Protein AF-G9ZUA3-F1 (afdb_monomer)

Radius of gyration: 15.65 Å; Cα contacts (8 Å, |Δi|>4): 178; chains: 1; bounding box: 43×48×29 Å

Secondary structure (DSSP, 8-state):
-PPPP---PPPHHHHHHHTT-GGGSBGGGGTTEEEEEE-S-TTSPPPPPEEHHHHHHHSTT-BHHHHHTT-B-TTT-SBPSEEEEEETTSTT-EEE-------TT---

Solvent-accessible surface area (backbone atoms only — not comparable to full-atom values): 6390 Å² total; per-residue (Å²): 132,87,74,84,72,84,75,85,68,77,53,70,64,58,52,31,55,74,67,65,42,49,48,73,34,45,31,72,84,42,39,77,26,25,39,38,25,32,54,76,56,86,86,53,63,84,45,58,72,40,53,26,44,62,51,24,73,77,41,69,89,37,28,39,55,80,46,45,84,71,37,42,8,67,57,7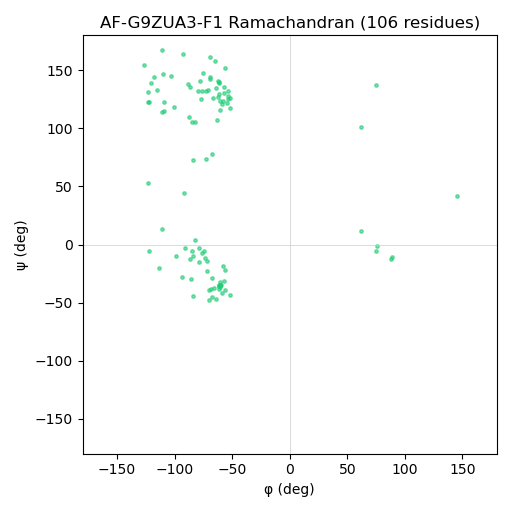8,65,43,65,33,56,41,32,28,42,30,36,73,84,46,94,89,44,52,71,47,74,64,62,56,60,84,67,96,70,81,74,129

Sequence (108 aa):
MPRPTPNPHPSPLLELTRAGALLSTPLERLSGLSVIAHCGDVDCPPPRPIPVADVAAVRRGARVADVAHTFRCTACGRLAQNVSLREDRAEGGWILQPIAAPAAGAVQ

pLDDT: mean 75.12, std 17.14, range [35.28, 93.62]

Foldseek 3Di:
DDDPDPDPPPDVVNVCLVVVVQQVDQLVVVQQKWKAFAQPDPPFPGADTHGSVVVCVVVPRDGCNRCVQVDAGNRPRHGGPFMWIWRPPDVVIDIHGGSDDDPPDPPD

Structure (mmCIF, N/CA/C/O backbone):
data_AF-G9ZUA3-F1
#
_entry.id   AF-G9ZUA3-F1
#
loop_
_atom_site.group_PDB
_atom_site.id
_atom_site.type_symbol
_atom_site.label_atom_id
_atom_site.label_alt_id
_atom_site.label_comp_id
_atom_site.label_asym_id
_atom_site.label_entity_id
_atom_site.label_seq_id
_atom_site.pdbx_PDB_ins_code
_atom_site.Cartn_x
_atom_site.Cartn_y
_atom_site.Cartn_z
_atom_site.occupancy
_atom_site.B_iso_or_equiv
_atom_site.auth_seq_id
_atom_site.auth_comp_id
_atom_site.auth_asym_id
_atom_site.auth_atom_id
_atom_site.pdbx_PDB_model_num
ATOM 1 N N . MET A 1 1 ? -18.487 40.395 -3.675 1.00 46.59 1 MET A N 1
ATOM 2 C CA . MET A 1 1 ? -18.836 39.131 -2.990 1.00 46.59 1 MET A CA 1
ATOM 3 C C . MET A 1 1 ? -17.537 38.496 -2.510 1.00 46.59 1 MET A C 1
ATOM 5 O O . MET A 1 1 ? -16.688 38.254 -3.362 1.00 46.59 1 MET A O 1
ATOM 9 N N . PRO A 1 2 ? -17.299 38.324 -1.200 1.00 47.12 2 PRO A N 1
ATOM 10 C CA . PRO A 1 2 ? -16.083 37.663 -0.734 1.00 47.12 2 PRO A CA 1
ATOM 11 C C . PRO A 1 2 ? -16.113 36.184 -1.148 1.00 47.12 2 PRO A C 1
ATOM 13 O O . PRO A 1 2 ? -17.093 35.484 -0.902 1.00 47.12 2 PRO A O 1
ATOM 16 N N . ARG A 1 3 ? -15.058 35.731 -1.838 1.00 49.97 3 ARG A N 1
ATOM 17 C CA . ARG A 1 3 ? -14.837 34.314 -2.167 1.00 49.97 3 ARG A CA 1
ATOM 18 C C . ARG A 1 3 ? -14.640 33.551 -0.849 1.00 49.97 3 ARG A C 1
ATOM 20 O O . ARG A 1 3 ? -13.880 34.048 -0.017 1.00 49.97 3 ARG A O 1
ATOM 27 N N . PRO A 1 4 ? -15.269 32.382 -0.641 1.00 46.75 4 PRO A N 1
ATOM 28 C CA . PRO A 1 4 ? -14.946 31.550 0.507 1.00 46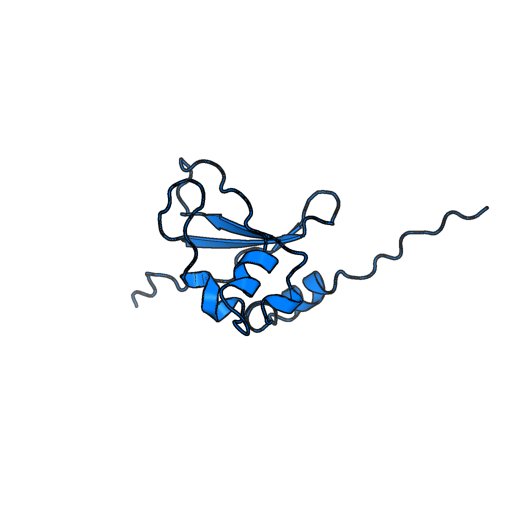.75 4 PRO A CA 1
ATOM 29 C C . PRO A 1 4 ? -13.469 31.161 0.404 1.00 46.75 4 PRO A C 1
ATOM 31 O O . PRO A 1 4 ? -13.044 30.534 -0.567 1.00 46.75 4 PRO A O 1
ATOM 34 N N . THR A 1 5 ? -12.669 31.609 1.366 1.00 51.38 5 THR A N 1
ATOM 35 C CA . THR A 1 5 ? -11.303 31.133 1.559 1.00 51.38 5 THR A CA 1
ATOM 36 C C . THR A 1 5 ? -11.373 29.635 1.863 1.00 51.38 5 THR A C 1
ATOM 38 O O . THR A 1 5 ? -12.159 29.239 2.729 1.00 51.38 5 THR A O 1
ATOM 41 N N . PRO A 1 6 ? -10.600 28.770 1.183 1.00 53.03 6 PRO A N 1
ATOM 42 C CA . PRO A 1 6 ? -10.456 27.398 1.637 1.00 53.03 6 PRO A CA 1
ATOM 43 C C . PRO A 1 6 ? -9.780 27.460 3.008 1.00 53.03 6 PRO A C 1
ATOM 45 O O . PRO A 1 6 ? -8.610 27.819 3.124 1.00 53.03 6 PRO A O 1
ATOM 48 N N . ASN A 1 7 ? -10.549 27.192 4.063 1.00 45.06 7 ASN A N 1
ATOM 49 C CA . ASN A 1 7 ? -9.995 26.919 5.380 1.00 45.06 7 ASN A CA 1
ATOM 50 C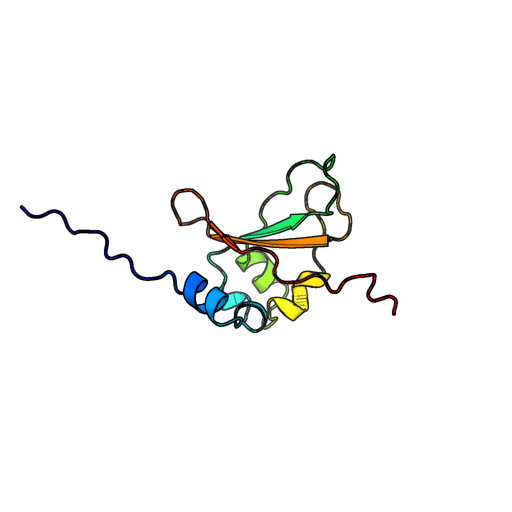 C . ASN A 1 7 ? -8.943 25.809 5.215 1.00 45.06 7 ASN A C 1
ATOM 52 O O . ASN A 1 7 ? -9.291 24.752 4.680 1.00 45.06 7 ASN A O 1
ATOM 56 N N . PRO A 1 8 ? -7.692 25.995 5.671 1.00 50.78 8 PRO A N 1
ATOM 57 C CA . PRO A 1 8 ? -6.733 24.909 5.775 1.00 50.78 8 PRO A CA 1
ATOM 58 C C . PRO A 1 8 ? -7.161 24.041 6.961 1.00 50.78 8 PRO A C 1
ATOM 60 O O . PRO A 1 8 ? -6.585 24.112 8.043 1.00 50.78 8 PRO A O 1
ATOM 63 N N . HIS A 1 9 ? -8.229 23.260 6.793 1.00 46.59 9 HIS A N 1
ATOM 64 C CA . HIS A 1 9 ? -8.485 22.163 7.712 1.00 46.59 9 HIS A CA 1
ATOM 65 C C . HIS A 1 9 ? -7.256 21.252 7.631 1.00 46.59 9 HIS A C 1
ATOM 67 O O . HIS A 1 9 ? -6.929 20.800 6.529 1.00 46.59 9 HIS A O 1
ATOM 73 N N . PRO A 1 10 ? -6.535 21.009 8.740 1.00 53.03 10 PRO A N 1
ATOM 74 C CA . PRO A 1 10 ? -5.463 20.033 8.719 1.00 53.03 10 PRO A CA 1
ATOM 75 C C . PRO A 1 10 ? -6.086 18.704 8.296 1.00 53.03 10 PRO A C 1
ATOM 77 O O . PRO A 1 10 ? -7.072 18.263 8.889 1.00 53.03 10 PRO A O 1
ATOM 80 N N . SER A 1 11 ? -5.569 18.093 7.226 1.00 59.66 11 SER A N 1
ATOM 81 C CA . SER A 1 11 ? -6.026 16.766 6.828 1.00 59.66 11 SER A CA 1
ATOM 82 C C . SER A 1 11 ? -5.898 15.857 8.057 1.00 59.66 11 SER A C 1
ATOM 84 O O . SER A 1 11 ? -4.808 15.796 8.632 1.00 59.66 11 SER A O 1
ATOM 86 N N . PRO A 1 12 ? -6.948 15.126 8.474 1.00 62.47 12 PRO A N 1
ATOM 87 C CA . PRO A 1 12 ? -6.880 14.236 9.641 1.00 62.47 12 PRO A CA 1
ATOM 88 C C . PRO A 1 12 ? -5.745 13.203 9.513 1.00 62.47 12 PRO A C 1
ATOM 90 O O . PRO A 1 12 ? -5.216 12.697 10.497 1.00 62.47 12 PRO A O 1
ATOM 93 N N . LEU A 1 13 ? -5.306 12.941 8.282 1.00 64.56 13 LEU A N 1
ATOM 94 C CA . LEU A 1 13 ? -4.141 12.136 7.936 1.00 64.56 13 LEU A CA 1
ATOM 95 C C . LEU A 1 13 ? -2.800 12.755 8.329 1.00 64.56 13 LEU A C 1
ATOM 97 O O . LEU A 1 13 ? -1.910 12.040 8.791 1.00 64.56 13 LEU A O 1
ATOM 101 N N . LEU A 1 14 ? -2.654 14.072 8.192 1.00 63.03 14 LEU A N 1
ATOM 102 C CA . LEU A 1 14 ? -1.473 14.798 8.648 1.00 63.03 14 LEU A CA 1
ATOM 103 C C . LEU A 1 14 ? -1.373 14.754 10.178 1.00 63.03 14 LEU A C 1
ATOM 105 O O . LEU A 1 14 ? -0.278 14.588 10.714 1.00 63.03 14 LEU A O 1
ATOM 109 N N . GLU A 1 15 ? -2.506 14.834 10.879 1.00 63.28 15 GLU A N 1
ATOM 110 C CA . GLU A 1 15 ? -2.560 14.682 12.338 1.00 63.28 15 GLU A CA 1
ATOM 111 C C . GLU A 1 15 ? -2.216 13.256 12.779 1.00 63.28 15 GLU A C 1
ATOM 113 O O . GLU A 1 15 ? -1.376 13.079 13.659 1.00 63.28 15 GLU A O 1
ATOM 118 N N . LEU A 1 16 ? -2.776 12.234 12.123 1.00 65.31 16 LEU A N 1
ATOM 119 C CA . LEU A 1 16 ? -2.438 10.828 12.388 1.00 65.31 16 LEU A CA 1
ATOM 120 C C . LEU A 1 16 ? -0.954 10.525 12.139 1.00 65.31 16 LEU A C 1
ATOM 122 O O . LEU A 1 16 ? -0.349 9.747 12.878 1.00 65.31 16 LEU A O 1
ATOM 126 N N . THR A 1 17 ? -0.367 11.158 11.121 1.00 65.19 17 THR A N 1
ATOM 127 C CA . THR A 1 17 ? 1.062 11.040 10.804 1.00 65.19 17 THR A CA 1
ATOM 128 C C . THR A 1 17 ? 1.917 11.729 11.865 1.00 65.19 17 THR A C 1
ATOM 130 O O . THR A 1 17 ? 2.844 11.117 12.389 1.00 65.19 17 THR A O 1
ATOM 133 N N . ARG A 1 18 ? 1.580 12.970 12.251 1.00 60.91 18 ARG A N 1
ATOM 134 C CA . ARG A 1 18 ? 2.277 13.700 13.327 1.00 60.91 18 ARG A CA 1
ATOM 135 C C . ARG A 1 18 ? 2.186 12.999 14.678 1.00 60.91 18 ARG A C 1
ATOM 137 O O . ARG A 1 18 ? 3.140 13.047 15.444 1.00 60.91 18 ARG A O 1
ATOM 144 N N . ALA A 1 19 ? 1.061 12.352 14.961 1.00 58.62 19 ALA A N 1
ATOM 145 C CA . ALA A 1 19 ? 0.843 11.622 16.202 1.00 58.62 19 ALA A CA 1
ATOM 146 C C . ALA A 1 19 ? 1.510 10.233 16.224 1.00 58.62 19 ALA A C 1
ATOM 148 O O . ALA A 1 19 ? 1.379 9.522 17.217 1.00 58.62 19 ALA A O 1
ATOM 149 N N . GLY A 1 20 ? 2.157 9.793 15.133 1.00 64.56 20 GLY A N 1
ATOM 150 C CA . GLY A 1 20 ? 2.699 8.432 15.019 1.00 64.56 20 GLY A CA 1
ATOM 151 C C . GLY A 1 20 ? 1.629 7.329 15.089 1.00 64.56 20 GLY A C 1
ATOM 152 O O . GLY A 1 20 ? 1.948 6.150 15.214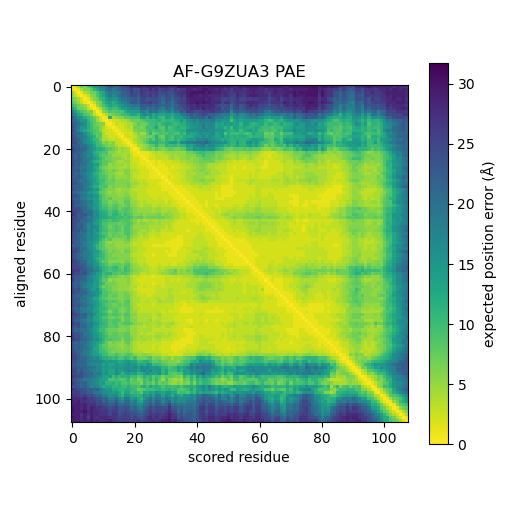 1.00 64.56 20 GLY A O 1
ATOM 153 N N . ALA A 1 21 ? 0.346 7.692 15.003 1.00 72.62 21 ALA A N 1
ATOM 154 C CA . ALA A 1 21 ? -0.788 6.791 15.200 1.00 72.62 21 ALA A CA 1
ATOM 155 C C . ALA A 1 21 ? -1.153 6.007 13.931 1.00 72.62 21 ALA A C 1
ATOM 157 O O . ALA A 1 21 ? -1.959 5.076 13.973 1.00 72.62 21 ALA A O 1
ATOM 158 N N . LEU A 1 22 ? -0.559 6.374 12.796 1.00 77.62 22 LEU A N 1
ATOM 159 C CA . LEU A 1 22 ? -0.887 5.829 11.485 1.00 77.62 22 LEU A CA 1
ATOM 160 C C . LEU A 1 22 ? -0.636 4.312 11.403 1.00 77.62 22 LEU A C 1
ATOM 162 O O . LEU A 1 22 ? -1.473 3.582 10.880 1.00 77.62 22 LEU A O 1
ATOM 166 N N . LEU A 1 23 ? 0.437 3.822 12.030 1.00 76.50 23 LEU A N 1
ATOM 167 C CA . LEU A 1 23 ? 0.739 2.387 12.147 1.00 76.50 23 LEU A CA 1
ATOM 168 C C . LEU A 1 23 ? -0.343 1.598 12.897 1.00 76.50 23 LEU A C 1
ATOM 170 O O . LEU A 1 23 ? -0.636 0.454 12.550 1.00 76.50 23 LEU A O 1
ATOM 174 N N . SER A 1 24 ? -0.956 2.229 13.898 1.00 80.75 24 SER A N 1
ATOM 175 C CA . SER A 1 24 ? -2.004 1.647 14.743 1.00 80.75 24 SER A CA 1
ATOM 176 C C . SER A 1 24 ? -3.414 1.887 14.202 1.00 80.75 24 SER A C 1
ATOM 178 O O . SER A 1 24 ? -4.388 1.429 14.801 1.00 80.75 24 SER A O 1
ATOM 180 N N . THR A 1 25 ? -3.541 2.619 13.094 1.00 83.12 25 THR A N 1
ATOM 181 C CA . THR A 1 25 ? -4.835 2.974 12.518 1.00 83.12 25 THR A CA 1
ATOM 182 C C . THR A 1 25 ? -5.400 1.790 11.723 1.00 83.12 25 THR A C 1
ATOM 184 O O . THR A 1 25 ? -4.676 1.205 10.913 1.00 83.12 25 THR A O 1
ATOM 187 N N . PRO A 1 26 ? -6.681 1.424 11.924 1.00 86.88 26 PRO A N 1
ATOM 188 C CA . PRO A 1 26 ? -7.352 0.429 11.091 1.00 86.88 26 PRO A CA 1
ATOM 189 C C . PRO A 1 26 ? -7.421 0.879 9.629 1.00 86.88 26 PRO A C 1
ATOM 191 O O . PRO A 1 26 ? -7.718 2.049 9.357 1.00 86.88 26 PRO A O 1
ATOM 194 N N . LEU A 1 27 ? -7.185 -0.042 8.693 1.00 86.31 27 LEU A N 1
ATOM 195 C CA . LEU A 1 27 ? -7.159 0.255 7.255 1.00 86.31 27 LEU A CA 1
ATOM 196 C C . LEU A 1 27 ? -8.468 0.883 6.752 1.00 86.31 27 LEU A C 1
ATOM 198 O O . LEU A 1 27 ? -8.447 1.730 5.863 1.00 86.31 27 LEU A O 1
ATOM 202 N N . GLU A 1 28 ? -9.608 0.548 7.353 1.00 88.06 28 GLU A N 1
ATOM 203 C CA . GLU A 1 28 ? -10.922 1.086 6.988 1.00 88.06 28 GLU A CA 1
ATOM 204 C C . GLU A 1 28 ? -10.995 2.610 7.155 1.00 88.06 28 GLU A C 1
ATOM 206 O O . GLU A 1 28 ? -11.620 3.304 6.346 1.00 88.06 28 GLU A O 1
ATOM 211 N N . ARG A 1 29 ? -10.308 3.151 8.173 1.00 84.88 29 ARG A N 1
ATOM 212 C CA . ARG A 1 29 ? -10.241 4.602 8.424 1.00 84.88 29 ARG A CA 1
ATOM 213 C C . ARG A 1 29 ? -9.349 5.333 7.421 1.00 84.88 29 ARG A C 1
ATOM 215 O O . ARG A 1 29 ? -9.383 6.558 7.364 1.00 84.88 29 ARG A O 1
ATOM 222 N N . LEU A 1 30 ? -8.576 4.586 6.638 1.00 86.06 30 LEU A N 1
ATOM 223 C CA . LEU A 1 30 ? -7.628 5.073 5.640 1.00 86.06 30 LEU A CA 1
ATOM 224 C C . LEU A 1 30 ? -8.094 4.761 4.206 1.00 86.06 30 LEU A C 1
ATOM 226 O O . LEU A 1 30 ? -7.321 4.898 3.266 1.00 86.06 30 LEU A O 1
ATOM 230 N N . SER A 1 31 ? -9.358 4.370 4.019 1.00 84.31 31 SER A N 1
ATOM 231 C CA . SER A 1 31 ? -9.946 3.970 2.726 1.00 84.31 31 SER A CA 1
ATOM 232 C C . SER A 1 31 ? -9.880 5.033 1.618 1.00 84.31 31 SER A C 1
ATOM 234 O O .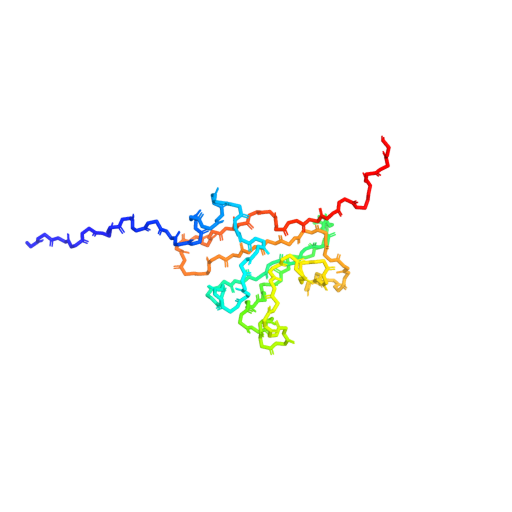 SER A 1 31 ? -10.001 4.690 0.446 1.00 84.31 31 SER A O 1
ATOM 236 N N . GLY A 1 32 ? -9.662 6.305 1.965 1.00 83.62 32 GLY A N 1
ATOM 237 C CA . GLY A 1 32 ? -9.436 7.400 1.013 1.00 83.62 32 GLY A CA 1
ATOM 238 C C . GLY A 1 32 ? -7.997 7.526 0.493 1.00 83.62 32 GLY A C 1
ATOM 239 O O . GLY A 1 32 ? -7.705 8.485 -0.219 1.00 83.62 32 GLY A O 1
ATOM 240 N N . LEU A 1 33 ? -7.107 6.607 0.871 1.00 86.88 33 LEU A N 1
ATOM 241 C CA . LEU A 1 33 ? -5.700 6.587 0.480 1.00 86.88 33 LEU A CA 1
ATOM 242 C C . LEU A 1 33 ? -5.382 5.431 -0.466 1.00 86.88 33 LEU A C 1
ATOM 244 O O . LEU A 1 33 ? -6.110 4.439 -0.545 1.00 86.88 33 LEU A O 1
ATOM 248 N N . SER A 1 34 ? -4.199 5.512 -1.065 1.00 89.81 34 SER A N 1
ATOM 249 C CA . SER A 1 34 ? -3.568 4.415 -1.790 1.00 89.81 34 SER A CA 1
ATOM 250 C C . SER A 1 34 ? -2.242 4.004 -1.150 1.00 89.81 34 SER A C 1
ATOM 252 O O . SER A 1 34 ? -1.484 4.843 -0.675 1.00 89.81 34 SER A O 1
ATOM 254 N N . VAL A 1 35 ? -1.927 2.713 -1.165 1.00 89.38 35 VAL A N 1
ATOM 255 C CA . VAL A 1 35 ? -0.616 2.161 -0.807 1.00 89.38 35 VAL A CA 1
ATOM 256 C C . VAL A 1 35 ? 0.292 2.163 -2.029 1.00 89.38 35 VAL A C 1
ATOM 258 O O . VAL A 1 35 ? -0.097 1.724 -3.112 1.00 89.38 35 VAL A O 1
ATOM 261 N N . ILE A 1 36 ? 1.533 2.594 -1.836 1.00 90.38 36 ILE A N 1
ATOM 262 C CA . ILE A 1 36 ? 2.628 2.445 -2.788 1.00 90.38 36 ILE A CA 1
ATOM 263 C C . ILE A 1 36 ? 3.620 1.450 -2.197 1.00 90.38 36 ILE A C 1
ATOM 265 O O . ILE A 1 36 ? 4.248 1.726 -1.179 1.00 90.38 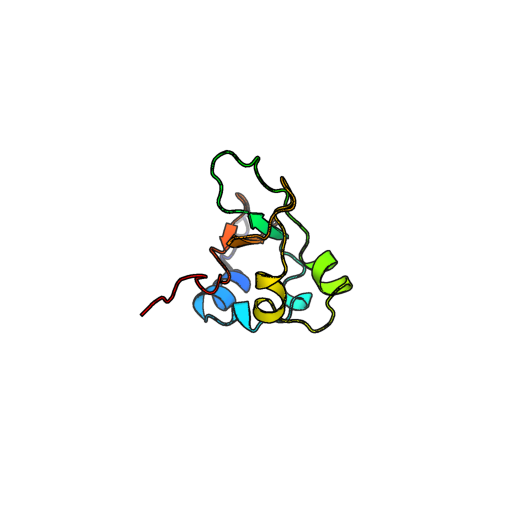36 ILE A O 1
ATOM 269 N N . ALA A 1 37 ? 3.757 0.294 -2.842 1.00 90.00 37 ALA A N 1
ATOM 270 C CA . ALA A 1 37 ? 4.679 -0.759 -2.441 1.00 90.00 37 ALA A CA 1
ATOM 271 C C . ALA A 1 37 ? 5.833 -0.846 -3.449 1.00 90.00 37 ALA A C 1
ATOM 273 O O . ALA A 1 37 ? 5.624 -1.187 -4.617 1.00 90.00 37 ALA A O 1
ATOM 274 N N . HIS A 1 38 ? 7.053 -0.544 -3.009 1.00 89.44 38 HIS A N 1
ATOM 275 C CA . HIS A 1 38 ? 8.246 -0.537 -3.851 1.00 89.44 38 HIS A CA 1
ATOM 276 C C . HIS A 1 38 ? 9.304 -1.519 -3.347 1.00 89.44 38 HIS A C 1
ATOM 278 O O . HIS A 1 38 ? 9.553 -1.627 -2.146 1.00 89.44 38 HIS A O 1
ATOM 284 N N . CYS A 1 39 ? 9.958 -2.228 -4.269 1.00 90.19 39 CYS A N 1
ATOM 285 C CA . CYS A 1 39 ? 10.985 -3.212 -3.922 1.00 90.19 39 CYS A CA 1
ATOM 286 C C . CYS A 1 39 ? 12.334 -2.592 -3.520 1.00 90.19 39 CYS A C 1
ATOM 288 O O . CYS A 1 39 ? 13.199 -3.324 -3.063 1.00 90.19 39 CYS A O 1
ATOM 290 N N . GLY A 1 40 ? 12.508 -1.272 -3.661 1.00 86.81 40 GLY A N 1
ATOM 291 C CA . GLY A 1 40 ? 13.742 -0.555 -3.301 1.00 86.81 40 GLY A CA 1
ATOM 292 C C . GLY A 1 40 ? 14.789 -0.483 -4.417 1.00 86.81 40 GLY A C 1
ATOM 293 O O . GLY A 1 40 ? 15.709 0.317 -4.325 1.00 86.81 40 GLY A O 1
ATOM 294 N N . ASP A 1 41 ? 14.616 -1.259 -5.484 1.00 89.19 41 ASP A N 1
ATOM 295 C CA . ASP A 1 41 ? 15.484 -1.256 -6.662 1.00 89.19 41 ASP A CA 1
ATOM 296 C C . ASP A 1 41 ? 15.192 -0.039 -7.556 1.00 89.19 41 ASP A C 1
ATOM 298 O O . ASP A 1 41 ? 14.044 0.176 -7.942 1.00 89.19 41 ASP A O 1
ATOM 302 N N . VAL A 1 42 ? 16.217 0.758 -7.865 1.00 86.81 42 VAL A N 1
ATOM 303 C CA . VAL A 1 42 ? 16.103 1.984 -8.677 1.00 86.81 42 VAL A CA 1
ATOM 304 C C . VAL A 1 42 ? 15.740 1.677 -10.131 1.00 86.81 42 VAL A C 1
ATOM 306 O O . VAL A 1 42 ? 15.057 2.480 -10.763 1.00 86.81 42 VAL A O 1
ATOM 309 N N . ASP A 1 43 ? 16.131 0.506 -10.637 1.00 92.88 43 ASP A N 1
ATOM 310 C CA . ASP A 1 43 ? 15.829 0.075 -12.004 1.00 92.88 43 ASP A CA 1
ATOM 311 C C . ASP A 1 43 ? 14.440 -0.577 -12.112 1.00 92.88 43 ASP A C 1
ATOM 313 O O . ASP A 1 43 ? 13.962 -0.903 -13.203 1.00 92.88 43 ASP A O 1
ATOM 317 N N . CYS A 1 44 ? 13.753 -0.775 -10.981 1.00 90.25 44 CYS A N 1
ATOM 318 C CA . CYS A 1 44 ? 12.388 -1.272 -10.989 1.00 90.25 44 CYS A CA 1
ATOM 319 C C . CYS A 1 44 ? 11.435 -0.189 -11.521 1.00 90.25 44 CYS A C 1
ATOM 321 O O . CYS A 1 44 ? 11.465 0.947 -11.045 1.00 90.25 44 CYS A O 1
ATOM 323 N N . PRO A 1 45 ? 10.518 -0.531 -12.447 1.00 92.31 45 PRO A N 1
ATOM 324 C CA . PRO A 1 45 ? 9.526 0.420 -12.919 1.00 92.31 45 PRO A CA 1
ATOM 325 C C . PRO A 1 45 ? 8.693 1.004 -11.767 1.00 92.31 45 PRO A C 1
ATOM 327 O O . PRO A 1 45 ? 8.461 0.309 -10.767 1.00 92.31 45 PRO A O 1
ATOM 330 N N . PRO A 1 46 ? 8.174 2.238 -11.923 1.00 87.38 46 PRO A N 1
ATOM 331 C CA . PRO A 1 46 ? 7.339 2.866 -10.912 1.00 87.38 46 PRO A CA 1
ATOM 332 C C . PRO A 1 46 ? 6.153 1.968 -10.522 1.00 87.38 46 PRO A C 1
ATOM 334 O O . PRO A 1 46 ? 5.380 1.549 -11.393 1.00 87.38 46 PRO A O 1
ATOM 337 N N . PRO A 1 47 ? 5.982 1.656 -9.227 1.00 90.62 47 PRO A N 1
ATOM 338 C CA . PRO A 1 47 ? 4.891 0.815 -8.772 1.00 90.62 47 PRO A CA 1
ATOM 339 C C . PRO A 1 47 ? 3.560 1.552 -8.915 1.00 90.62 47 PRO A C 1
ATOM 341 O O . PRO A 1 47 ? 3.454 2.760 -8.695 1.00 90.62 47 PRO A O 1
ATOM 344 N N . ARG A 1 48 ? 2.514 0.801 -9.255 1.00 90.62 48 ARG A N 1
ATOM 345 C CA . ARG A 1 48 ? 1.148 1.322 -9.304 1.00 90.62 48 ARG A CA 1
ATOM 346 C C . ARG A 1 48 ? 0.558 1.429 -7.892 1.00 90.62 48 ARG A C 1
ATOM 348 O O . ARG A 1 48 ? 0.771 0.500 -7.104 1.00 90.62 48 ARG A O 1
ATOM 355 N N . PRO A 1 49 ? -0.199 2.502 -7.593 1.00 90.25 49 PRO A N 1
ATOM 356 C CA . PRO A 1 49 ? -0.956 2.615 -6.352 1.00 90.25 49 PRO A CA 1
ATOM 357 C C . PRO A 1 49 ? -2.014 1.521 -6.216 1.00 90.25 49 PRO A C 1
ATOM 359 O O . PRO A 1 49 ? -2.694 1.191 -7.187 1.00 90.25 49 PRO A O 1
ATOM 362 N N . ILE A 1 50 ? -2.156 0.986 -5.005 1.00 90.31 50 ILE A N 1
ATOM 363 C CA . ILE A 1 50 ? -3.218 0.051 -4.622 1.00 90.31 50 ILE A CA 1
ATOM 364 C C . ILE A 1 50 ? -4.175 0.793 -3.685 1.00 90.31 50 ILE A C 1
ATOM 366 O O . ILE A 1 50 ? -3.714 1.256 -2.640 1.00 90.31 50 ILE A O 1
ATOM 370 N N . PRO A 1 51 ? -5.479 0.893 -3.979 1.00 90.88 51 PRO A N 1
ATOM 371 C CA . PRO A 1 51 ? -6.426 1.511 -3.057 1.00 90.88 51 PRO A CA 1
ATOM 372 C C . PRO A 1 51 ? -6.415 0.809 -1.692 1.00 90.88 51 PRO A C 1
ATOM 374 O O . PRO A 1 51 ? -6.541 -0.414 -1.610 1.00 90.88 51 PRO A O 1
ATOM 377 N N . VAL A 1 52 ? -6.308 1.567 -0.596 1.00 90.06 52 VAL A N 1
ATOM 378 C CA . VAL A 1 52 ? -6.372 0.991 0.762 1.00 90.06 52 VAL A CA 1
ATOM 379 C C . VAL A 1 52 ? -7.713 0.299 0.999 1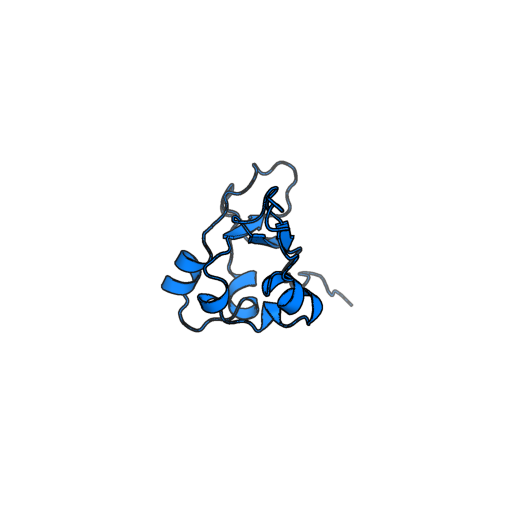.00 90.06 52 VAL A C 1
ATOM 381 O O . VAL A 1 52 ? -7.757 -0.712 1.694 1.00 90.06 52 VAL A O 1
ATOM 384 N N . ALA A 1 53 ? -8.794 0.799 0.395 1.00 89.62 53 ALA A N 1
ATOM 385 C CA . ALA A 1 53 ? -10.111 0.173 0.466 1.00 89.62 53 ALA A CA 1
ATOM 386 C C . ALA A 1 53 ? -10.096 -1.293 -0.014 1.00 89.62 53 ALA A C 1
ATOM 388 O O . ALA A 1 53 ? -10.706 -2.147 0.630 1.00 89.62 53 ALA A O 1
ATOM 389 N N . ASP A 1 54 ? -9.341 -1.603 -1.073 1.00 91.88 54 ASP A N 1
ATOM 390 C CA . ASP A 1 54 ? -9.218 -2.968 -1.597 1.00 91.88 54 ASP A CA 1
ATOM 391 C C . ASP A 1 54 ? -8.425 -3.859 -0.635 1.00 91.88 54 ASP A C 1
ATOM 393 O O . ASP A 1 54 ? -8.789 -5.009 -0.382 1.00 91.88 54 ASP A O 1
ATOM 397 N N . VAL A 1 55 ? -7.369 -3.314 -0.024 1.00 89.81 55 VAL A N 1
ATOM 398 C CA . VAL A 1 55 ? -6.599 -4.025 1.007 1.00 89.81 55 VAL A CA 1
ATOM 399 C C . VAL A 1 55 ? -7.475 -4.307 2.228 1.00 89.81 55 VAL A C 1
ATOM 401 O O . VAL A 1 55 ? -7.500 -5.437 2.714 1.00 89.81 55 VAL A O 1
ATOM 404 N N . ALA A 1 56 ? -8.226 -3.309 2.701 1.00 89.12 56 ALA A N 1
ATOM 405 C CA . ALA A 1 56 ? -9.133 -3.430 3.840 1.00 89.12 56 ALA A CA 1
ATOM 406 C C . ALA A 1 56 ? -10.245 -4.459 3.580 1.00 89.12 56 ALA A C 1
ATOM 408 O O . ALA A 1 56 ? -10.613 -5.213 4.480 1.00 89.12 56 ALA A O 1
ATOM 409 N N . ALA A 1 57 ? -10.741 -4.555 2.342 1.00 89.25 57 ALA A N 1
ATOM 410 C CA . ALA A 1 57 ? -11.731 -5.560 1.961 1.00 89.25 57 ALA A CA 1
ATOM 411 C C . ALA A 1 57 ? -11.205 -6.998 2.135 1.00 89.25 57 ALA A C 1
ATOM 413 O O . ALA A 1 57 ? -11.961 -7.878 2.552 1.00 89.25 57 ALA A O 1
ATOM 414 N N . VAL A 1 58 ? -9.913 -7.221 1.869 1.00 89.00 58 VAL A N 1
ATOM 415 C CA . VAL A 1 58 ? -9.233 -8.522 2.008 1.00 89.00 58 VAL A CA 1
ATOM 416 C C . VAL A 1 58 ? -8.711 -8.764 3.434 1.00 89.00 58 VAL A C 1
ATOM 418 O O . VAL A 1 58 ? -8.605 -9.910 3.875 1.00 89.00 58 VAL A O 1
ATOM 421 N N . ARG A 1 59 ? -8.364 -7.701 4.166 1.00 85.94 59 ARG A N 1
ATOM 422 C CA . ARG A 1 59 ? -7.715 -7.727 5.489 1.00 85.94 59 ARG A CA 1
ATOM 423 C C . ARG A 1 59 ? -8.550 -6.978 6.530 1.00 85.94 59 ARG A C 1
ATOM 425 O O . ARG A 1 59 ? -8.052 -6.077 7.200 1.00 85.94 59 ARG A O 1
ATOM 432 N N . ARG A 1 60 ? -9.831 -7.341 6.648 1.00 83.81 60 ARG A N 1
ATOM 433 C C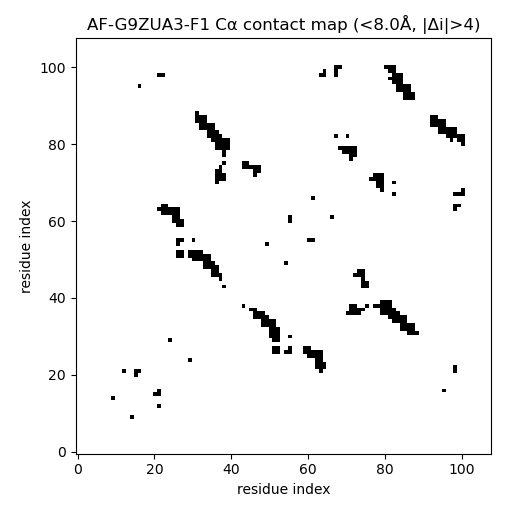A . ARG A 1 60 ? -10.776 -6.670 7.556 1.00 83.81 60 ARG A CA 1
ATOM 434 C C . ARG A 1 60 ? -10.252 -6.624 8.992 1.00 83.81 60 ARG A C 1
ATOM 436 O O . ARG A 1 60 ? -9.833 -7.645 9.532 1.00 83.81 60 ARG A O 1
ATOM 443 N N . GLY A 1 61 ? -10.323 -5.448 9.606 1.00 83.19 61 GLY A N 1
ATOM 444 C CA . GLY A 1 61 ? -9.890 -5.178 10.974 1.00 83.19 61 GLY A CA 1
ATOM 445 C C . GLY A 1 61 ? -8.376 -5.073 11.162 1.00 83.19 61 GLY A C 1
ATOM 446 O O . GLY A 1 61 ? -7.935 -4.814 12.282 1.00 83.19 61 GLY A O 1
ATOM 447 N N . ALA A 1 62 ? -7.575 -5.261 10.107 1.00 86.75 62 ALA A N 1
ATOM 448 C CA . ALA A 1 62 ? -6.126 -5.153 10.203 1.00 86.75 62 ALA A CA 1
ATOM 449 C C . ALA A 1 62 ? -5.677 -3.689 10.296 1.00 86.75 62 ALA A C 1
ATOM 451 O O . ALA A 1 62 ? -6.283 -2.778 9.718 1.00 86.75 62 ALA A O 1
ATOM 452 N N . ARG A 1 63 ? -4.575 -3.467 11.014 1.00 86.31 63 ARG A N 1
ATOM 453 C CA . ARG A 1 63 ? -3.905 -2.166 11.085 1.00 86.31 63 ARG A CA 1
ATOM 454 C C . ARG A 1 63 ? -2.819 -2.087 10.028 1.00 86.31 63 ARG A C 1
ATOM 456 O O . ARG A 1 63 ? -2.373 -3.103 9.494 1.00 86.31 63 ARG A O 1
ATOM 463 N N . VAL A 1 64 ? -2.347 -0.875 9.747 1.00 81.69 64 VAL A N 1
ATOM 464 C CA . VAL A 1 64 ? -1.297 -0.680 8.739 1.00 81.69 64 VAL A CA 1
ATOM 465 C C . VAL A 1 64 ? -0.024 -1.460 9.085 1.00 81.69 64 VAL A C 1
ATOM 467 O O . VAL A 1 64 ? 0.534 -2.116 8.208 1.00 81.69 64 VAL A O 1
ATOM 470 N N . ALA A 1 65 ? 0.392 -1.463 10.357 1.00 80.31 65 ALA A N 1
ATOM 471 C CA . ALA A 1 65 ? 1.564 -2.219 10.808 1.00 80.31 65 ALA A CA 1
ATOM 472 C C . ALA A 1 65 ? 1.444 -3.735 10.554 1.00 80.31 65 ALA A C 1
ATOM 474 O O . ALA A 1 65 ? 2.428 -4.386 10.195 1.00 80.31 65 ALA A O 1
ATOM 475 N N . ASP A 1 66 ? 0.232 -4.281 10.675 1.00 84.44 66 ASP A N 1
ATOM 476 C CA . ASP A 1 66 ? -0.029 -5.715 10.520 1.00 84.44 66 ASP A CA 1
ATOM 477 C C . ASP A 1 66 ? 0.084 -6.174 9.061 1.00 84.44 66 ASP A C 1
ATOM 479 O O . ASP A 1 66 ? 0.297 -7.354 8.800 1.00 84.44 66 ASP A O 1
ATOM 483 N N . VAL A 1 67 ? -0.066 -5.263 8.094 1.00 86.25 67 VAL A N 1
ATOM 484 C CA . VAL A 1 67 ? -0.078 -5.612 6.663 1.00 86.25 67 VAL A CA 1
ATOM 485 C C . VAL A 1 67 ? 1.111 -5.062 5.886 1.00 86.25 67 VAL A C 1
ATOM 487 O O . VAL A 1 67 ? 1.425 -5.608 4.827 1.00 86.25 67 VAL A O 1
ATOM 490 N N . ALA A 1 68 ? 1.795 -4.028 6.391 1.00 83.50 68 ALA A N 1
ATOM 491 C CA . ALA A 1 68 ? 2.883 -3.338 5.693 1.00 83.50 68 ALA A CA 1
ATOM 492 C C . ALA A 1 68 ? 3.967 -4.309 5.184 1.00 83.50 68 ALA A C 1
ATOM 494 O O . ALA A 1 68 ? 4.374 -4.256 4.026 1.00 83.50 68 ALA A O 1
ATOM 495 N N . HIS A 1 69 ? 4.356 -5.276 6.012 1.00 82.81 69 HIS A N 1
ATOM 496 C CA . HIS A 1 69 ? 5.386 -6.269 5.695 1.00 82.81 69 HIS A CA 1
ATOM 497 C C . HIS A 1 69 ? 4.938 -7.362 4.704 1.00 82.81 69 HIS A C 1
ATOM 499 O O . HIS A 1 69 ? 5.743 -8.199 4.306 1.00 82.81 69 HIS A O 1
ATOM 505 N N . THR A 1 70 ? 3.661 -7.391 4.313 1.00 87.19 70 THR A N 1
ATOM 506 C CA . THR A 1 70 ? 3.112 -8.398 3.386 1.00 87.19 70 THR A CA 1
ATOM 507 C C . THR A 1 70 ? 3.005 -7.894 1.949 1.00 87.19 70 THR A C 1
ATOM 509 O O . THR A 1 70 ? 2.743 -8.680 1.033 1.00 87.19 70 THR A O 1
ATOM 512 N N . PHE A 1 71 ? 3.204 -6.591 1.730 1.00 89.19 71 PHE A N 1
ATOM 513 C CA . PHE A 1 71 ? 3.071 -6.008 0.405 1.00 89.19 71 PHE A CA 1
ATOM 514 C C . PHE A 1 71 ? 4.182 -6.466 -0.533 1.00 89.19 71 PHE A C 1
ATOM 516 O O . PHE A 1 71 ? 5.354 -6.588 -0.177 1.00 89.19 71 PHE A O 1
ATOM 523 N N . ARG A 1 72 ? 3.795 -6.666 -1.788 1.00 91.56 72 ARG A N 1
ATOM 524 C CA . ARG A 1 72 ? 4.709 -6.911 -2.897 1.00 91.56 72 ARG A CA 1
ATOM 525 C C . ARG A 1 72 ? 4.716 -5.705 -3.811 1.00 91.56 72 ARG A C 1
ATOM 527 O O . ARG A 1 72 ? 3.696 -5.041 -3.988 1.00 91.56 72 ARG A O 1
ATOM 534 N N . CYS A 1 73 ? 5.870 -5.438 -4.400 1.00 91.38 73 CYS A N 1
ATOM 535 C CA . CYS A 1 73 ? 6.001 -4.411 -5.409 1.00 91.38 73 CYS A CA 1
ATOM 536 C C . CYS A 1 73 ? 5.095 -4.736 -6.595 1.00 91.38 73 CYS A C 1
ATOM 538 O O . CYS A 1 73 ? 5.216 -5.801 -7.198 1.00 91.38 73 CYS A O 1
ATOM 540 N N . THR A 1 74 ? 4.202 -3.816 -6.948 1.00 90.75 74 THR A N 1
ATOM 541 C CA . THR A 1 74 ? 3.229 -4.027 -8.031 1.00 90.75 74 THR A CA 1
ATOM 542 C C . THR A 1 74 ? 3.860 -4.016 -9.421 1.00 90.75 74 THR A C 1
ATOM 544 O O . THR A 1 74 ? 3.224 -4.459 -10.371 1.00 90.75 74 THR A O 1
ATOM 547 N N . ALA A 1 75 ? 5.106 -3.546 -9.546 1.00 92.06 75 ALA A N 1
ATOM 548 C CA . ALA A 1 75 ? 5.846 -3.554 -10.804 1.00 92.06 75 ALA A CA 1
ATOM 549 C C . ALA A 1 75 ? 6.556 -4.892 -11.078 1.00 92.06 75 ALA A C 1
ATOM 551 O O . ALA A 1 75 ? 6.491 -5.392 -12.195 1.00 92.06 75 ALA A O 1
ATOM 552 N N . CYS A 1 76 ? 7.222 -5.483 -10.077 1.00 93.62 76 CYS A N 1
ATOM 553 C CA . CYS A 1 76 ? 8.058 -6.681 -10.267 1.00 93.62 76 CYS A CA 1
ATOM 554 C C . CYS A 1 76 ? 7.661 -7.901 -9.416 1.00 93.62 76 CYS A C 1
ATOM 556 O O . CYS A 1 76 ? 8.273 -8.958 -9.536 1.00 93.62 76 CYS A O 1
ATOM 558 N N . GLY A 1 77 ? 6.689 -7.778 -8.509 1.00 91.62 77 GLY A N 1
ATOM 559 C CA . GLY A 1 77 ? 6.197 -8.872 -7.659 1.00 91.62 77 GLY A CA 1
ATOM 560 C C . GLY A 1 77 ? 7.107 -9.282 -6.489 1.00 91.62 77 GLY A C 1
ATOM 561 O O . GLY A 1 77 ? 6.695 -10.102 -5.658 1.00 91.62 77 GLY A O 1
ATOM 562 N N . ARG A 1 78 ? 8.320 -8.717 -6.379 1.00 92.69 78 ARG A N 1
ATOM 563 C CA . ARG A 1 78 ? 9.223 -8.908 -5.225 1.00 92.69 78 ARG A CA 1
ATOM 564 C C . ARG A 1 78 ? 8.621 -8.318 -3.948 1.00 92.69 78 ARG A C 1
ATOM 566 O O . ARG A 1 78 ? 7.763 -7.440 -4.016 1.00 92.69 78 ARG A O 1
ATOM 573 N N . LEU A 1 79 ? 9.075 -8.790 -2.785 1.00 90.50 79 LEU A N 1
ATOM 574 C CA . LEU A 1 79 ? 8.671 -8.220 -1.497 1.00 90.50 79 LEU A CA 1
ATOM 575 C C . LEU A 1 79 ? 9.002 -6.720 -1.462 1.00 90.50 79 LEU A C 1
ATOM 577 O O . LEU A 1 79 ? 10.068 -6.306 -1.925 1.00 90.50 79 LEU A O 1
ATOM 581 N N . ALA A 1 80 ? 8.069 -5.909 -0.970 1.00 89.25 80 ALA A N 1
ATOM 582 C CA . ALA A 1 80 ? 8.290 -4.479 -0.847 1.00 89.25 80 ALA A CA 1
ATOM 583 C C . ALA A 1 80 ? 9.260 -4.193 0.304 1.00 89.25 80 ALA A C 1
ATOM 585 O O . ALA A 1 80 ? 9.094 -4.705 1.406 1.00 89.25 80 ALA A O 1
ATOM 586 N N . GLN A 1 81 ? 10.259 -3.357 0.036 1.00 86.38 81 GLN A N 1
ATOM 587 C CA . GLN A 1 81 ? 11.152 -2.808 1.059 1.00 86.38 81 GLN A CA 1
ATOM 588 C C . GLN A 1 81 ? 10.654 -1.450 1.551 1.00 86.38 81 GLN A C 1
ATOM 590 O O . GLN A 1 81 ? 10.907 -1.067 2.685 1.00 86.38 81 GLN A O 1
ATOM 595 N N . ASN A 1 82 ? 9.932 -0.723 0.696 1.00 83.81 82 ASN A N 1
ATOM 596 C CA . ASN A 1 82 ? 9.384 0.585 1.007 1.00 83.81 82 ASN A CA 1
ATOM 597 C C . ASN A 1 82 ? 7.874 0.554 0.795 1.00 83.81 82 ASN A C 1
ATOM 599 O O . ASN A 1 82 ? 7.406 0.256 -0.307 1.00 83.81 82 ASN A O 1
ATOM 603 N N . VAL A 1 83 ? 7.124 0.874 1.847 1.00 86.31 83 VAL A N 1
ATOM 604 C CA . VAL A 1 83 ? 5.667 1.005 1.798 1.00 86.31 83 VAL A CA 1
ATOM 605 C C . VAL A 1 83 ? 5.290 2.406 2.244 1.00 86.31 83 VAL A C 1
ATOM 607 O O . VAL A 1 83 ? 5.641 2.833 3.342 1.00 86.31 83 VAL A O 1
ATOM 610 N N . SER A 1 84 ? 4.581 3.127 1.387 1.00 86.06 84 SER A N 1
ATOM 611 C CA . SER A 1 84 ? 4.116 4.491 1.641 1.00 86.06 84 SER A CA 1
ATOM 612 C C . SER A 1 84 ? 2.613 4.576 1.417 1.00 86.06 84 SER A C 1
ATOM 614 O O . SER A 1 84 ? 2.060 3.800 0.639 1.00 86.06 84 SER A O 1
ATOM 616 N N . LEU A 1 85 ? 1.947 5.527 2.068 1.00 86.19 85 LEU A N 1
ATOM 617 C CA . LEU A 1 85 ? 0.563 5.872 1.738 1.00 86.19 85 LEU A CA 1
ATOM 618 C C . LEU A 1 85 ? 0.539 7.163 0.936 1.00 86.19 85 LEU A C 1
ATOM 620 O O . LEU A 1 85 ? 1.340 8.060 1.173 1.00 86.19 85 LEU A O 1
ATOM 624 N N . ARG A 1 86 ? -0.393 7.267 0.000 1.00 85.00 86 ARG A N 1
ATOM 625 C CA . ARG A 1 86 ? -0.621 8.454 -0.812 1.00 85.00 86 ARG A CA 1
ATOM 626 C C . ARG A 1 86 ? -2.057 8.916 -0.650 1.00 85.00 86 ARG A C 1
ATOM 628 O O . ARG A 1 86 ? -2.978 8.110 -0.772 1.00 85.00 86 ARG A O 1
ATOM 635 N N . GLU A 1 87 ? -2.244 10.204 -0.394 1.00 82.50 87 GLU A N 1
ATOM 636 C CA . GLU A 1 87 ? -3.561 10.837 -0.436 1.00 82.50 87 GLU A CA 1
ATOM 637 C C . GLU A 1 87 ? -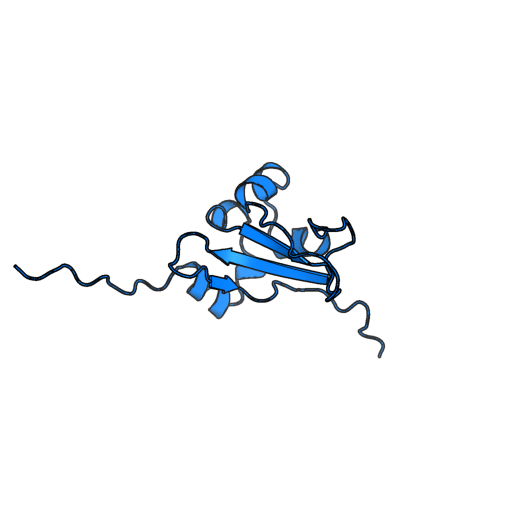3.845 11.314 -1.862 1.00 82.50 87 GLU A C 1
ATOM 639 O O . GLU A 1 87 ? -3.231 12.264 -2.340 1.00 82.50 87 GLU A O 1
ATOM 644 N N . ASP A 1 88 ? -4.777 10.653 -2.552 1.00 69.81 88 ASP A N 1
ATOM 645 C CA . ASP A 1 88 ? -5.096 10.953 -3.957 1.00 69.81 88 ASP A CA 1
ATOM 646 C C . ASP A 1 88 ? -5.989 12.193 -4.134 1.00 69.81 88 ASP A C 1
ATOM 648 O O . ASP A 1 88 ? -6.115 12.713 -5.240 1.00 69.81 88 ASP A O 1
ATOM 652 N N . ARG A 1 89 ? -6.629 12.671 -3.057 1.00 67.31 89 ARG A N 1
ATOM 653 C CA . ARG A 1 89 ? -7.580 13.799 -3.099 1.00 67.31 89 ARG A CA 1
ATOM 654 C C . ARG A 1 89 ? -6.942 15.178 -2.969 1.00 67.31 89 ARG A C 1
ATOM 656 O O . ARG A 1 89 ? -7.626 16.172 -3.190 1.00 67.31 89 ARG A O 1
ATOM 663 N N . ALA A 1 90 ? -5.675 15.255 -2.591 1.00 62.50 90 ALA A N 1
ATOM 664 C CA . ALA A 1 90 ? -4.978 16.523 -2.472 1.00 62.50 90 ALA A CA 1
ATOM 665 C C . ALA A 1 90 ? -4.333 16.914 -3.807 1.00 62.50 90 ALA A C 1
ATOM 667 O O . ALA A 1 90 ? -3.729 16.069 -4.470 1.00 62.50 90 ALA A O 1
ATOM 668 N N . GLU A 1 91 ? -4.419 18.191 -4.192 1.00 53.28 91 GLU A N 1
ATOM 669 C CA . GLU A 1 91 ? -3.670 18.705 -5.344 1.00 53.28 91 GLU A CA 1
ATOM 670 C C . GLU A 1 91 ? -2.173 18.400 -5.170 1.00 53.28 91 GLU A C 1
ATOM 672 O O . GLU A 1 91 ? -1.564 18.764 -4.165 1.00 53.28 91 GLU A O 1
ATOM 677 N N . GLY A 1 92 ? -1.596 17.676 -6.133 1.00 61.03 92 GLY A N 1
ATOM 678 C CA . GLY A 1 92 ? -0.199 17.229 -6.103 1.00 61.03 92 GLY A CA 1
ATOM 679 C C . GLY A 1 92 ? 0.054 15.877 -5.425 1.00 61.03 92 GLY A C 1
ATOM 680 O O . GLY A 1 92 ? 1.140 15.338 -5.606 1.00 61.03 92 GLY A O 1
ATOM 681 N N . GLY A 1 93 ? -0.933 15.299 -4.728 1.00 61.97 93 GLY A N 1
ATOM 682 C CA . GLY A 1 93 ? -0.857 13.985 -4.080 1.00 61.97 93 GLY A CA 1
ATOM 683 C C . GLY A 1 93 ? 0.215 13.901 -2.988 1.00 61.97 93 GLY A C 1
ATOM 684 O O . GLY A 1 93 ? 1.395 13.708 -3.270 1.00 61.97 93 GLY A O 1
ATOM 685 N N . TRP A 1 94 ? -0.169 13.990 -1.714 1.00 67.44 94 TRP A N 1
ATOM 686 C CA . TRP A 1 94 ? 0.806 13.876 -0.621 1.00 67.44 94 TRP A CA 1
ATOM 687 C C . TRP A 1 94 ? 1.214 12.422 -0.413 1.00 67.44 94 TRP A C 1
ATOM 689 O O . TRP A 1 94 ? 0.356 11.545 -0.307 1.00 67.44 94 TRP A O 1
ATOM 699 N N . ILE A 1 95 ? 2.522 12.175 -0.311 1.00 68.56 95 ILE A N 1
ATOM 700 C CA . ILE A 1 95 ? 3.075 10.870 0.059 1.00 68.56 95 ILE A CA 1
ATOM 701 C C . ILE A 1 95 ? 3.466 10.903 1.536 1.00 68.56 95 ILE A C 1
ATOM 703 O O . ILE A 1 95 ? 4.347 11.654 1.952 1.00 68.56 95 ILE A O 1
ATOM 707 N N . LEU A 1 96 ? 2.829 10.042 2.320 1.00 71.62 96 LEU A N 1
ATOM 708 C CA . LEU A 1 96 ? 3.202 9.716 3.686 1.00 71.62 96 LEU A CA 1
ATOM 709 C C . LEU A 1 96 ? 4.321 8.667 3.636 1.00 71.62 96 LEU A C 1
ATOM 711 O O . LEU A 1 96 ? 4.111 7.503 3.276 1.00 71.62 96 LEU A O 1
ATOM 715 N N . GLN A 1 97 ? 5.529 9.149 3.928 1.00 67.56 97 GLN A N 1
ATOM 716 C CA . GLN A 1 97 ? 6.795 8.415 3.903 1.00 67.56 97 GLN A CA 1
ATOM 717 C C . GLN A 1 97 ? 6.875 7.363 5.030 1.00 67.56 97 GLN A C 1
ATOM 719 O O . GLN A 1 97 ? 6.042 7.364 5.936 1.00 67.56 97 GLN A O 1
ATOM 724 N N . PRO A 1 98 ? 7.781 6.379 4.900 1.00 61.03 98 PRO A N 1
ATOM 725 C CA . PRO A 1 98 ? 7.433 4.969 4.932 1.00 61.03 98 PRO A CA 1
ATOM 726 C C . PRO A 1 98 ? 6.824 4.506 6.246 1.00 61.03 98 PRO A C 1
ATOM 728 O O . PRO A 1 98 ? 7.275 4.840 7.338 1.00 61.03 98 PRO A O 1
ATOM 731 N N . ILE A 1 99 ? 5.833 3.632 6.123 1.00 66.56 99 ILE A N 1
ATOM 732 C CA . ILE A 1 99 ? 5.017 3.147 7.235 1.00 66.56 99 ILE A CA 1
ATOM 733 C C . ILE A 1 99 ? 5.643 1.857 7.796 1.00 66.56 99 ILE A C 1
ATOM 735 O O . ILE A 1 99 ? 4.972 0.878 8.096 1.00 66.56 99 ILE A O 1
ATOM 739 N N . ALA A 1 100 ? 6.969 1.921 7.950 1.00 60.59 100 ALA A N 1
ATOM 740 C CA . ALA A 1 100 ? 7.930 0.896 8.354 1.00 60.59 100 ALA A CA 1
ATOM 741 C C . ALA A 1 100 ? 8.305 -0.192 7.323 1.00 60.59 100 ALA A C 1
ATOM 743 O O . ALA A 1 100 ? 7.466 -0.823 6.685 1.00 60.59 100 ALA A O 1
ATOM 744 N N . ALA A 1 101 ? 9.612 -0.474 7.290 1.00 43.53 101 ALA A N 1
ATOM 745 C CA . ALA A 1 101 ? 10.173 -1.816 7.186 1.00 43.53 101 ALA A CA 1
ATOM 746 C C . ALA A 1 101 ? 10.937 -2.080 8.499 1.00 43.53 101 ALA A C 1
ATOM 748 O O . ALA A 1 101 ? 11.705 -1.204 8.910 1.00 43.53 101 ALA A O 1
ATOM 749 N N . PRO A 1 102 ? 10.788 -3.229 9.185 1.00 39.34 102 PRO A N 1
ATOM 750 C CA . PRO A 1 102 ? 11.870 -3.678 10.046 1.00 39.34 102 PRO A CA 1
ATOM 751 C C . PRO A 1 102 ? 13.075 -3.919 9.136 1.00 39.34 102 PRO A C 1
ATOM 753 O O . PRO A 1 102 ? 12.966 -4.612 8.121 1.00 39.34 102 PRO A O 1
ATOM 756 N N . ALA A 1 103 ? 14.211 -3.314 9.472 1.00 40.38 103 ALA A N 1
ATOM 757 C CA . ALA A 1 103 ? 15.466 -3.622 8.816 1.00 40.38 103 ALA A CA 1
ATOM 758 C C . ALA A 1 103 ? 15.666 -5.144 8.852 1.00 40.38 103 ALA A C 1
ATOM 760 O O . ALA A 1 103 ? 15.819 -5.732 9.925 1.00 40.38 103 ALA A O 1
ATOM 761 N N . ALA A 1 104 ? 15.711 -5.791 7.689 1.00 42.78 104 ALA A N 1
ATOM 762 C CA . ALA A 1 104 ? 16.476 -7.020 7.561 1.00 42.78 104 ALA A CA 1
ATOM 763 C C . ALA A 1 104 ? 17.953 -6.616 7.703 1.00 42.78 104 ALA A C 1
ATOM 765 O O . ALA A 1 104 ? 18.637 -6.389 6.712 1.00 42.78 104 ALA A O 1
ATOM 766 N N . GLY A 1 105 ? 18.392 -6.384 8.943 1.00 36.22 105 GLY A N 1
ATOM 767 C CA . GLY A 1 105 ? 19.718 -5.844 9.231 1.00 36.22 105 GLY A CA 1
ATOM 768 C C . GLY A 1 105 ? 19.802 -4.914 10.439 1.00 36.22 105 GLY A C 1
ATOM 769 O O . GLY A 1 105 ? 20.509 -3.919 10.371 1.00 36.22 105 GLY A O 1
ATOM 770 N N . ALA A 1 106 ? 19.143 -5.229 11.555 1.00 37.34 106 ALA A N 1
ATOM 771 C CA . ALA A 1 106 ? 19.771 -4.958 12.848 1.00 37.34 106 ALA A CA 1
ATOM 772 C C . ALA A 1 106 ? 20.685 -6.154 13.159 1.00 37.34 106 ALA A C 1
ATOM 774 O O . ALA A 1 106 ? 20.341 -7.037 13.942 1.00 37.34 106 ALA A O 1
ATOM 775 N N . VAL A 1 107 ? 21.811 -6.240 12.446 1.00 36.19 107 VAL A N 1
ATOM 776 C CA . VAL A 1 107 ? 22.954 -7.017 12.923 1.00 36.19 107 VAL A CA 1
ATOM 777 C C . VAL A 1 107 ? 23.718 -6.076 13.843 1.00 36.19 107 VAL A C 1
ATOM 779 O O . VAL A 1 107 ? 24.350 -5.154 13.344 1.00 36.19 107 VAL A O 1
ATOM 782 N N . GLN A 1 108 ? 23.564 -6.346 15.142 1.00 35.28 108 GLN A N 1
ATOM 783 C CA . GLN A 1 108 ? 24.448 -6.030 16.276 1.00 35.28 108 GLN A CA 1
ATOM 784 C C . GLN A 1 108 ? 24.892 -4.576 16.468 1.00 35.28 108 GLN A C 1
ATOM 786 O O . GLN A 1 108 ? 25.712 -4.066 15.679 1.00 35.28 108 GLN A O 1
#

Nearest PDB structures (foldseek):
  8t2l-assembly2_B  TM=1.678E-01  e=8.544E+00  Homo sapiens

Mean predicted aligned error: 9.96 Å